Protein AF-A0A1H7Y938-F1 (afdb_monomer)

Sequence (127 aa):
MKVRFILSFLAALFIAGNMIAIESTDRVERKLPIVLRGEVPTTTSRSVPVIPIDASISTENNTVDIIFSTVLGEVKILVDGQVQEVCQVTASGQTTSFSIEGWAPGVYKLEFKVAGGGYVYGELVIE

Solvent-accessible surface area (backbone atoms only — not comparable to full-atom values): 7960 Å² total; per-residue (Å²): 141,85,86,85,84,88,80,88,79,91,76,93,77,88,77,96,66,93,73,81,74,83,71,78,70,84,66,78,75,58,61,48,74,43,66,70,48,69,48,55,82,64,97,64,98,57,99,63,92,67,69,54,62,49,42,26,37,32,73,87,75,37,26,43,41,34,37,25,67,42,64,52,42,45,35,39,34,24,47,73,85,41,79,76,46,77,48,74,34,82,41,59,68,42,69,53,69,50,78,55,71,91,59,73,66,45,80,41,46,36,36,38,43,31,73,81,48,38,45,36,36,33,60,46,74,43,124

pLDDT: mean 81.7, std 20.03, range [39.38, 98.62]

Secondary structure (DSSP, 8-state):
------------------------------EEEE-EEEE---SS--SS----EEEEEETTTTEEEEEESS--EEEEEEETTEEEEEEEE-STTEEEEEE-TTPPSEEEEEEEEETTS-EEEEEEEE-

Structure (mmCIF, N/CA/C/O backbone):
data_AF-A0A1H7Y938-F1
#
_entry.id   AF-A0A1H7Y938-F1
#
loop_
_atom_site.group_PDB
_atom_site.id
_atom_site.type_symbol
_atom_site.label_atom_id
_atom_site.label_alt_id
_atom_site.label_comp_id
_atom_site.label_asym_id
_atom_site.label_entity_id
_atom_site.label_seq_id
_atom_site.pdbx_PDB_ins_code
_atom_site.Cartn_x
_atom_site.Cartn_y
_atom_site.Cartn_z
_atom_site.occupancy
_atom_site.B_iso_or_equiv
_atom_site.auth_seq_id
_atom_site.auth_comp_id
_atom_site.auth_asym_id
_atom_site.auth_atom_id
_atom_site.pdbx_PDB_model_num
ATOM 1 N N . MET A 1 1 ? 46.073 1.063 30.982 1.00 41.31 1 MET A N 1
ATOM 2 C CA . MET A 1 1 ? 45.574 2.451 30.864 1.00 41.31 1 MET A CA 1
ATOM 3 C C . MET A 1 1 ? 44.839 2.582 29.533 1.00 41.31 1 MET A C 1
ATOM 5 O O . MET A 1 1 ? 45.489 2.488 28.502 1.00 41.31 1 MET A O 1
ATOM 9 N N . LYS A 1 2 ? 43.509 2.721 29.525 1.00 45.91 2 LYS A N 1
ATOM 10 C CA . LYS A 1 2 ? 42.773 3.300 28.388 1.00 45.91 2 LYS A CA 1
ATOM 11 C C . LYS A 1 2 ? 41.436 3.826 28.909 1.00 45.91 2 LYS A C 1
ATOM 13 O O . LYS A 1 2 ? 40.573 3.061 29.329 1.00 45.91 2 LYS A O 1
ATOM 18 N N . VAL A 1 3 ? 41.380 5.147 29.030 1.00 49.16 3 VAL A N 1
ATOM 19 C CA . VAL A 1 3 ? 40.258 5.928 29.555 1.00 49.16 3 VAL A CA 1
ATOM 20 C C . VAL A 1 3 ? 39.152 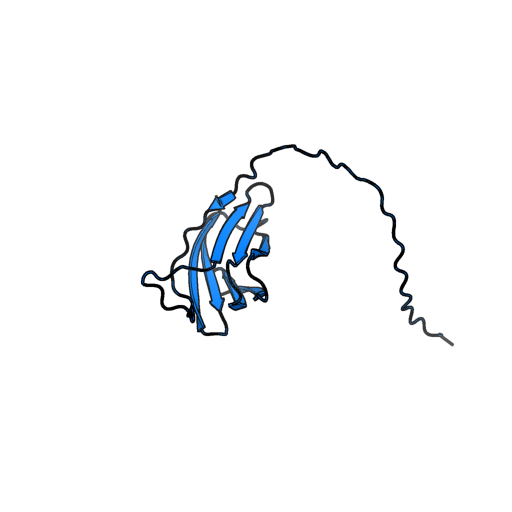6.015 28.497 1.00 49.16 3 VAL A C 1
ATOM 22 O O . VAL A 1 3 ? 39.410 5.953 27.298 1.00 49.16 3 VAL A O 1
ATOM 25 N N . ARG A 1 4 ? 37.919 6.093 28.994 1.00 50.97 4 ARG A N 1
ATOM 26 C CA . ARG A 1 4 ? 36.621 6.057 28.311 1.00 50.97 4 ARG A CA 1
ATOM 27 C C . ARG A 1 4 ? 36.313 7.437 27.713 1.00 50.97 4 ARG A C 1
ATOM 29 O O . ARG A 1 4 ? 36.597 8.428 28.373 1.00 50.97 4 ARG A O 1
ATOM 36 N N . PHE A 1 5 ? 35.641 7.504 26.565 1.00 43.72 5 PHE A N 1
ATOM 37 C CA . PHE A 1 5 ? 34.945 8.720 26.126 1.00 43.72 5 PHE A CA 1
ATOM 38 C C . PHE A 1 5 ? 33.488 8.377 25.812 1.00 43.72 5 PHE A C 1
ATOM 40 O O . PHE A 1 5 ? 33.165 7.859 24.749 1.00 43.72 5 PHE A O 1
ATOM 47 N N . ILE A 1 6 ? 32.620 8.627 26.791 1.00 58.16 6 ILE 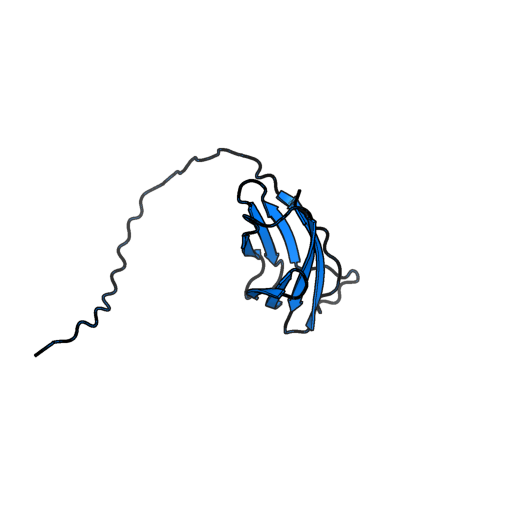A N 1
ATOM 48 C CA . ILE A 1 6 ? 31.199 8.891 26.562 1.00 58.16 6 ILE A CA 1
ATOM 49 C C . ILE A 1 6 ? 31.138 10.383 26.253 1.00 58.16 6 ILE A C 1
ATOM 51 O O . ILE A 1 6 ? 31.605 11.180 27.064 1.00 58.16 6 ILE A O 1
ATOM 55 N N . LEU A 1 7 ? 30.599 10.759 25.097 1.00 42.81 7 LEU A N 1
ATOM 56 C CA . LEU A 1 7 ? 30.341 12.158 24.782 1.00 42.81 7 LEU A CA 1
ATOM 57 C C . LEU A 1 7 ? 28.912 12.307 24.269 1.00 42.81 7 LEU A C 1
ATOM 59 O O . LEU A 1 7 ? 28.639 12.308 23.076 1.00 42.81 7 LEU A O 1
ATOM 63 N N . SER A 1 8 ? 27.995 12.418 25.219 1.00 48.66 8 SER A N 1
ATOM 64 C CA . SER A 1 8 ? 26.747 13.145 25.045 1.00 48.66 8 SER A CA 1
ATOM 65 C C . SER A 1 8 ? 27.027 14.617 25.349 1.00 48.66 8 SER A C 1
ATOM 67 O O . SER A 1 8 ? 27.380 14.933 26.486 1.00 48.66 8 SER A O 1
ATOM 69 N N . PHE A 1 9 ? 26.864 15.515 24.377 1.00 45.50 9 PHE A N 1
ATOM 70 C CA . PHE A 1 9 ? 26.662 16.935 24.668 1.00 45.50 9 PHE A CA 1
ATOM 71 C C . PHE A 1 9 ? 25.630 17.528 23.707 1.00 45.50 9 PHE A C 1
ATOM 73 O O . PHE A 1 9 ? 25.839 17.643 22.504 1.00 45.50 9 PHE A O 1
ATOM 80 N N . LEU A 1 10 ? 24.484 17.836 24.299 1.00 52.03 10 LEU A N 1
ATOM 81 C CA . LEU A 1 10 ? 23.352 18.568 23.762 1.00 52.03 10 LEU A CA 1
ATOM 82 C C . LEU A 1 10 ? 23.762 20.031 23.529 1.00 52.03 10 LEU A C 1
ATOM 84 O O . LEU A 1 10 ? 24.276 20.663 24.449 1.00 52.03 10 LEU A O 1
ATOM 88 N N . ALA A 1 11 ? 23.496 20.588 22.348 1.00 50.75 11 ALA A N 1
ATOM 89 C CA . ALA A 1 11 ? 23.458 22.037 22.151 1.00 50.75 11 ALA A CA 1
ATOM 90 C C . ALA A 1 11 ? 22.520 22.380 20.989 1.00 50.75 11 ALA A C 1
ATOM 92 O O . ALA A 1 11 ? 22.889 22.325 19.819 1.00 50.75 11 ALA A O 1
ATOM 93 N N . ALA A 1 12 ? 21.282 22.726 21.336 1.00 54.06 12 ALA A N 1
ATOM 94 C CA . ALA A 1 12 ? 20.422 23.508 20.469 1.00 54.06 12 ALA A CA 1
ATOM 95 C C . ALA A 1 12 ? 21.027 24.913 20.325 1.00 54.06 12 ALA A C 1
ATOM 97 O O . ALA A 1 12 ? 21.291 25.569 21.333 1.00 54.06 12 ALA A O 1
ATOM 98 N N . LEU A 1 13 ? 21.204 25.387 19.091 1.00 50.97 13 LEU A N 1
ATOM 99 C CA . LEU A 1 13 ? 21.362 26.812 18.821 1.00 50.97 13 LEU A CA 1
ATOM 100 C C . LEU A 1 13 ? 20.555 27.203 17.581 1.00 50.97 13 LEU A C 1
ATOM 102 O O . LEU A 1 13 ? 20.832 26.784 16.461 1.00 50.97 13 LEU A O 1
ATOM 106 N N . PHE A 1 14 ? 19.526 28.002 17.854 1.00 45.56 14 PHE A N 1
ATOM 107 C CA . PHE A 1 14 ? 18.715 28.777 16.925 1.00 45.56 14 PHE A CA 1
ATOM 108 C C . PHE A 1 14 ? 19.574 29.587 15.949 1.00 45.56 14 PHE A C 1
ATOM 110 O O . PHE A 1 14 ? 20.449 30.316 16.407 1.00 45.56 14 PHE A O 1
ATOM 117 N N . ILE A 1 15 ? 19.195 29.615 14.667 1.00 48.09 15 ILE A N 1
ATOM 118 C CA . ILE A 1 15 ? 19.204 30.855 13.878 1.00 48.09 15 ILE A CA 1
ATOM 119 C C . ILE A 1 15 ? 17.895 30.931 13.091 1.00 48.09 15 ILE A C 1
ATOM 121 O O . ILE A 1 15 ? 17.671 30.199 12.130 1.00 48.09 15 ILE A O 1
ATOM 125 N N . ALA A 1 16 ? 17.033 31.852 13.524 1.00 45.84 16 ALA A N 1
ATOM 126 C CA . ALA A 1 16 ? 16.013 32.450 12.683 1.00 45.84 16 ALA A CA 1
ATOM 127 C C . ALA A 1 16 ? 16.728 33.227 11.569 1.00 45.84 16 ALA A C 1
AT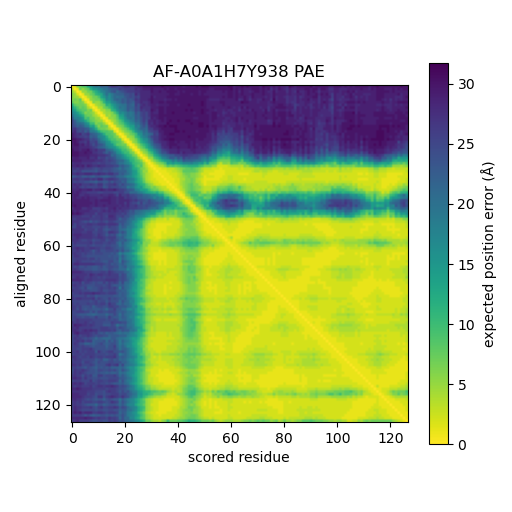OM 129 O O . ALA A 1 16 ? 17.173 34.356 11.760 1.00 45.84 16 ALA A O 1
ATOM 130 N N . GLY A 1 17 ? 16.901 32.576 10.425 1.00 39.38 17 GLY A N 1
ATOM 131 C CA . GLY A 1 17 ? 17.282 33.204 9.173 1.00 39.38 17 GLY A CA 1
ATOM 132 C C . GLY A 1 17 ? 16.076 33.135 8.257 1.00 39.38 17 GLY A C 1
ATOM 133 O O . GLY A 1 17 ? 15.599 32.046 7.955 1.00 39.38 17 GLY A O 1
ATOM 134 N N . ASN A 1 18 ? 15.563 34.294 7.856 1.00 52.41 18 ASN A N 1
ATOM 135 C CA . ASN A 1 18 ? 14.535 34.429 6.835 1.00 52.41 18 ASN A CA 1
ATOM 136 C C . ASN A 1 18 ? 15.031 33.794 5.531 1.00 52.41 18 ASN A C 1
ATOM 138 O O . ASN A 1 18 ? 15.646 34.461 4.704 1.00 52.41 18 ASN A O 1
ATOM 142 N N . MET A 1 19 ? 14.780 32.503 5.350 1.00 42.62 19 MET A N 1
ATOM 143 C CA . MET A 1 19 ? 14.907 31.852 4.060 1.00 42.62 19 MET A CA 1
ATOM 144 C C . MET A 1 19 ? 13.542 31.964 3.392 1.00 42.62 19 MET A C 1
ATOM 146 O O . MET A 1 19 ? 12.685 31.094 3.516 1.00 42.62 19 MET A O 1
ATOM 150 N N . ILE A 1 20 ? 13.326 33.074 2.684 1.00 49.44 20 ILE A N 1
ATOM 151 C CA . ILE A 1 20 ? 12.415 33.053 1.542 1.00 49.44 20 ILE A CA 1
ATOM 152 C C . ILE A 1 20 ? 13.140 32.216 0.486 1.00 49.44 20 ILE A C 1
ATOM 154 O O . ILE A 1 20 ? 13.856 32.731 -0.369 1.00 49.44 20 ILE A O 1
ATOM 158 N N . ALA A 1 21 ? 13.025 30.897 0.613 1.00 43.97 21 ALA A N 1
ATOM 159 C CA . ALA A 1 21 ? 13.314 29.982 -0.470 1.00 43.97 21 ALA A CA 1
ATOM 160 C C . ALA A 1 21 ? 12.136 30.089 -1.442 1.00 43.97 21 ALA A C 1
ATOM 162 O O . ALA A 1 21 ? 11.158 29.354 -1.343 1.00 43.97 21 ALA A O 1
ATOM 163 N N . ILE A 1 22 ? 12.196 31.053 -2.364 1.00 53.19 22 ILE A N 1
ATOM 164 C CA . ILE A 1 22 ? 11.474 30.900 -3.627 1.00 53.19 22 ILE A CA 1
ATOM 165 C C . ILE A 1 22 ? 12.323 29.935 -4.446 1.00 53.19 22 ILE A C 1
ATOM 167 O O . ILE A 1 22 ? 13.108 30.330 -5.299 1.00 53.19 22 ILE A O 1
ATOM 171 N N . GLU A 1 23 ? 12.179 28.655 -4.138 1.00 51.28 23 GLU A N 1
ATOM 172 C CA . GLU A 1 23 ? 12.458 27.588 -5.085 1.00 51.28 23 GLU A CA 1
ATOM 173 C C . GLU A 1 23 ? 11.103 27.088 -5.588 1.00 51.28 23 GLU A C 1
ATOM 175 O O . GLU A 1 23 ? 10.722 25.938 -5.427 1.00 51.28 23 GLU A O 1
ATOM 180 N N . SER A 1 24 ? 10.320 28.005 -6.167 1.00 48.16 24 SER A N 1
ATOM 181 C CA . SER A 1 24 ? 9.169 27.624 -6.984 1.00 48.16 24 SER A CA 1
ATOM 182 C C . SER A 1 24 ? 9.682 27.298 -8.380 1.00 48.16 24 SER A C 1
ATOM 184 O O . SER A 1 24 ? 9.452 28.016 -9.352 1.00 48.16 24 SER A O 1
ATOM 186 N N . THR A 1 25 ? 10.436 26.205 -8.464 1.00 45.81 25 THR A N 1
ATOM 1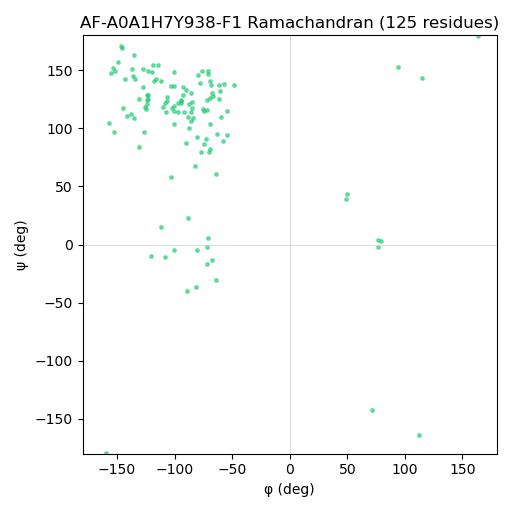87 C CA . THR A 1 25 ? 10.290 25.356 -9.635 1.00 45.81 25 THR A CA 1
ATOM 188 C C . THR A 1 25 ? 9.061 24.531 -9.314 1.00 45.81 25 THR A C 1
ATOM 190 O O . THR A 1 25 ? 9.150 23.511 -8.641 1.00 45.81 25 THR A O 1
ATOM 193 N N . ASP A 1 26 ? 7.902 25.018 -9.747 1.00 47.66 26 ASP A N 1
ATOM 194 C CA . ASP A 1 26 ? 6.668 24.244 -9.868 1.00 47.66 26 ASP A CA 1
ATOM 195 C C . ASP A 1 26 ? 6.900 23.152 -10.932 1.00 47.66 26 ASP A C 1
ATOM 197 O O . ASP A 1 26 ? 6.335 23.142 -12.026 1.00 47.66 26 ASP A O 1
ATOM 201 N N . ARG A 1 27 ? 7.871 22.267 -10.674 1.00 53.78 27 ARG A N 1
ATOM 202 C CA . ARG A 1 27 ? 7.927 20.969 -11.313 1.00 53.78 27 ARG A CA 1
ATOM 203 C C . ARG A 1 27 ? 6.752 20.247 -10.702 1.00 53.78 27 ARG A C 1
ATOM 205 O O . ARG A 1 27 ? 6.799 19.854 -9.543 1.00 53.78 27 ARG A O 1
ATOM 212 N N . VAL A 1 28 ? 5.685 20.143 -11.482 1.00 55.72 28 VAL A N 1
ATOM 213 C CA . VAL A 1 28 ? 4.588 19.227 -11.205 1.00 55.72 28 VAL A CA 1
ATOM 214 C C . VAL A 1 28 ? 5.218 17.844 -11.070 1.00 55.72 28 VAL A C 1
ATOM 216 O O . VAL A 1 28 ? 5.488 17.190 -12.078 1.00 55.72 28 VAL A O 1
ATOM 219 N N . GLU A 1 29 ? 5.533 17.460 -9.832 1.00 61.03 29 GLU A N 1
ATOM 220 C CA . GLU A 1 29 ? 6.125 16.173 -9.503 1.00 61.03 29 GLU A CA 1
ATOM 221 C C . GLU A 1 29 ? 5.192 15.118 -10.090 1.00 61.03 29 GLU A C 1
ATOM 223 O O . GLU A 1 29 ? 4.007 15.044 -9.741 1.00 61.03 29 GLU A O 1
ATOM 228 N N . ARG A 1 30 ? 5.682 14.367 -11.079 1.00 73.25 30 ARG A N 1
ATOM 229 C CA . ARG A 1 30 ? 4.859 13.370 -11.764 1.00 73.25 30 ARG A CA 1
ATOM 230 C C . ARG A 1 30 ? 4.642 12.195 -10.822 1.00 73.25 30 ARG A C 1
ATOM 232 O O . ARG A 1 30 ? 5.433 11.258 -10.785 1.00 73.25 30 ARG A O 1
ATOM 239 N N . LYS A 1 31 ? 3.555 12.275 -10.056 1.00 85.75 31 LYS A N 1
ATOM 240 C CA . LYS A 1 31 ? 3.072 11.195 -9.202 1.00 85.75 31 LYS A CA 1
ATOM 241 C C . LYS A 1 31 ? 2.063 10.350 -9.965 1.00 85.75 31 LYS A C 1
ATOM 243 O O . LYS A 1 31 ? 0.988 10.830 -10.322 1.00 85.75 31 LYS A O 1
ATOM 248 N N . LEU A 1 32 ? 2.414 9.095 -10.225 1.00 90.94 32 LEU A N 1
ATOM 249 C CA . LEU A 1 32 ? 1.514 8.121 -10.841 1.00 90.94 32 LEU A CA 1
ATOM 250 C C . LEU A 1 32 ? 0.670 7.470 -9.737 1.00 90.94 32 LEU A C 1
ATOM 252 O O . LEU A 1 32 ? 1.241 6.796 -8.879 1.00 90.94 32 LEU A O 1
ATOM 256 N N . PRO A 1 33 ? -0.659 7.673 -9.699 1.00 94.31 33 PRO A N 1
ATOM 257 C CA . PRO A 1 33 ? -1.489 7.122 -8.636 1.00 94.31 33 PRO A CA 1
ATOM 258 C C . PRO A 1 33 ? -1.559 5.595 -8.726 1.00 94.31 33 PRO A C 1
ATOM 260 O O . PRO A 1 33 ? -1.765 5.035 -9.803 1.00 94.31 33 PRO A O 1
ATOM 263 N N . ILE A 1 34 ? -1.448 4.926 -7.580 1.00 96.31 34 ILE A N 1
ATOM 264 C CA . ILE A 1 34 ? -1.650 3.483 -7.452 1.00 96.31 34 ILE A CA 1
ATOM 265 C C . ILE A 1 34 ? -3.101 3.253 -7.038 1.00 96.31 34 ILE A C 1
ATOM 267 O O . ILE A 1 34 ? -3.564 3.763 -6.018 1.00 96.31 34 ILE A O 1
ATOM 271 N N . VAL A 1 35 ? -3.836 2.472 -7.827 1.00 96.19 35 VAL A N 1
ATOM 272 C CA . VAL A 1 35 ? -5.227 2.138 -7.505 1.00 96.19 35 VAL A CA 1
ATOM 273 C C . VAL A 1 35 ? -5.250 1.124 -6.366 1.00 96.19 35 VAL A C 1
ATOM 275 O O . VAL A 1 35 ? -4.824 -0.020 -6.529 1.00 96.19 35 VAL A O 1
ATOM 278 N N . LEU A 1 36 ? -5.790 1.540 -5.222 1.00 96.19 36 LEU A N 1
ATOM 279 C CA . LEU A 1 36 ? -5.914 0.709 -4.030 1.00 96.19 36 LEU A CA 1
ATOM 280 C C . LEU A 1 36 ? -7.333 0.153 -3.866 1.00 96.19 36 LEU A C 1
ATOM 282 O O . LEU A 1 36 ? -8.333 0.765 -4.244 1.00 96.19 36 LEU A O 1
ATOM 286 N N . ARG A 1 37 ? -7.411 -1.045 -3.290 1.00 94.56 37 ARG A N 1
ATOM 287 C CA . ARG A 1 37 ? -8.628 -1.798 -2.974 1.00 94.56 37 ARG A CA 1
ATOM 288 C C . ARG A 1 37 ? -8.523 -2.366 -1.568 1.00 94.56 37 ARG A C 1
ATOM 290 O O . ARG A 1 37 ? -7.432 -2.490 -1.026 1.00 94.56 37 ARG A O 1
ATOM 297 N N . GLY A 1 38 ? -9.652 -2.776 -1.005 1.00 92.88 38 GLY A N 1
ATOM 298 C CA . GLY A 1 38 ? -9.712 -3.392 0.316 1.00 92.88 38 GLY A CA 1
ATOM 299 C C . GLY A 1 38 ? -10.430 -2.510 1.322 1.00 92.88 38 GLY A C 1
ATOM 300 O O . GLY A 1 38 ? -11.174 -1.604 0.949 1.00 92.88 38 GLY A O 1
ATOM 301 N N . GLU A 1 39 ? -10.242 -2.819 2.598 1.00 89.88 39 GLU A N 1
ATOM 302 C CA . GLU A 1 39 ? -11.044 -2.250 3.674 1.00 89.88 39 GLU A CA 1
ATOM 303 C C . GLU A 1 39 ? -10.187 -1.993 4.905 1.00 89.88 39 GLU A C 1
ATOM 305 O O . GLU A 1 39 ? -9.320 -2.791 5.268 1.00 89.88 39 GLU A O 1
ATOM 310 N N . VAL A 1 40 ? -10.473 -0.884 5.577 1.00 87.31 40 VAL A N 1
ATOM 311 C CA . VAL A 1 40 ? -9.962 -0.586 6.909 1.00 87.31 40 VAL A CA 1
ATOM 312 C C . VAL A 1 40 ? -11.174 -0.357 7.811 1.00 87.31 40 VAL A C 1
ATOM 314 O O . VAL A 1 40 ? -12.046 0.430 7.436 1.00 87.31 40 VAL A O 1
ATOM 317 N N . PRO A 1 41 ? -11.273 -1.019 8.978 1.00 76.44 41 PRO A N 1
ATOM 318 C CA . PRO A 1 41 ? -12.342 -0.782 9.931 1.00 76.44 41 PRO A CA 1
ATOM 319 C C . PRO A 1 41 ? -12.311 0.679 10.374 1.00 76.44 41 PRO A C 1
ATOM 321 O O . PRO A 1 41 ? -11.413 1.116 11.092 1.00 76.44 41 PRO A O 1
ATOM 324 N N . THR A 1 42 ? -13.302 1.453 9.947 1.00 67.44 42 THR A N 1
ATOM 325 C CA . THR A 1 42 ? -13.508 2.810 10.446 1.00 67.44 42 THR A CA 1
ATOM 326 C C . THR A 1 42 ? -14.619 2.793 11.481 1.00 67.44 42 THR A C 1
ATOM 328 O O . THR A 1 42 ? -15.676 2.212 11.253 1.00 67.44 42 THR A O 1
ATOM 331 N N . THR A 1 43 ? -14.437 3.497 12.596 1.00 61.69 43 THR A N 1
ATOM 332 C CA . THR A 1 43 ? -15.474 3.668 13.632 1.00 61.69 43 THR A CA 1
ATOM 333 C C . THR A 1 43 ? -16.622 4.585 13.197 1.00 61.69 43 THR A C 1
ATOM 335 O O . THR A 1 43 ? -17.567 4.809 13.950 1.00 61.69 43 THR A O 1
ATOM 338 N N . THR A 1 44 ? -16.551 5.149 11.989 1.00 57.03 44 THR A N 1
ATOM 339 C CA . THR A 1 44 ? -17.549 6.087 11.478 1.00 57.03 44 THR A CA 1
ATOM 340 C C . THR A 1 44 ? -18.583 5.339 10.643 1.00 57.03 44 THR A C 1
ATOM 342 O O . THR A 1 44 ? -18.234 4.685 9.665 1.00 57.03 44 THR A O 1
ATOM 345 N N . SER A 1 45 ? -19.862 5.472 11.002 1.00 55.00 45 SER A N 1
ATOM 346 C CA . SER A 1 45 ? -20.995 4.995 10.200 1.00 55.00 45 SER A CA 1
ATOM 347 C C . SER A 1 45 ? -21.128 5.855 8.938 1.00 55.00 45 SER A C 1
ATOM 349 O O . SER A 1 45 ? -21.891 6.820 8.894 1.00 55.00 45 SER A O 1
ATOM 351 N N . ARG A 1 46 ? -20.298 5.585 7.928 1.00 61.22 46 ARG A N 1
ATOM 352 C CA . ARG A 1 46 ? -20.444 6.151 6.584 1.00 61.22 46 ARG A CA 1
ATOM 353 C C . ARG A 1 46 ? -21.037 5.088 5.672 1.00 61.22 46 ARG A C 1
ATOM 355 O O . ARG A 1 46 ? -20.604 3.944 5.687 1.00 61.22 46 ARG A O 1
ATOM 362 N N . SER A 1 47 ? -21.999 5.490 4.847 1.00 60.28 47 SER A N 1
ATOM 363 C CA . SER A 1 47 ? -22.671 4.604 3.887 1.00 60.28 47 SER A CA 1
ATOM 364 C C . SER A 1 47 ? -21.756 4.119 2.755 1.00 60.28 47 SER A C 1
ATOM 366 O O . SER A 1 47 ? -22.130 3.207 2.027 1.00 60.28 47 SER A O 1
ATOM 368 N N . VAL A 1 48 ? -20.578 4.734 2.591 1.00 63.50 48 VAL A N 1
ATOM 369 C CA . VAL A 1 48 ? -19.561 4.354 1.605 1.00 63.50 48 VAL A CA 1
ATOM 370 C C . VAL A 1 48 ? -18.246 4.089 2.344 1.00 63.50 48 VAL A C 1
ATOM 372 O O . VAL A 1 48 ? -17.751 5.004 3.013 1.00 63.50 48 VAL A O 1
ATOM 375 N N . PRO A 1 49 ? -17.673 2.877 2.239 1.00 64.38 49 PRO A N 1
ATOM 376 C CA . PRO A 1 49 ? -16.333 2.592 2.737 1.00 64.38 49 PRO A CA 1
ATOM 377 C C . PRO A 1 49 ? -15.315 3.478 2.012 1.00 64.38 49 PRO A C 1
ATOM 379 O O . PRO A 1 49 ? -15.268 3.496 0.783 1.00 64.38 49 PRO A O 1
ATOM 382 N N . VAL A 1 50 ? -14.511 4.228 2.765 1.00 81.06 50 VAL A N 1
ATOM 383 C CA . VAL A 1 50 ? -13.415 5.043 2.220 1.00 81.06 50 VAL A CA 1
ATOM 384 C C . VAL A 1 50 ? -12.105 4.359 2.581 1.00 81.06 50 VAL A C 1
ATOM 386 O O . VAL A 1 50 ? -11.876 4.074 3.755 1.00 81.06 50 VAL A O 1
ATOM 389 N N . ILE A 1 51 ? -11.253 4.106 1.587 1.00 90.50 51 ILE A N 1
ATOM 390 C CA . ILE A 1 51 ? -9.893 3.605 1.807 1.00 90.50 51 ILE A CA 1
ATOM 391 C C . ILE A 1 51 ? -9.055 4.784 2.321 1.00 90.50 51 ILE A C 1
ATOM 393 O O . ILE A 1 51 ? -8.912 5.769 1.603 1.00 90.50 51 ILE A O 1
ATOM 397 N N . PRO A 1 52 ? -8.526 4.738 3.557 1.00 92.50 52 PRO A N 1
ATOM 398 C CA . PRO A 1 52 ? -7.858 5.886 4.165 1.00 92.50 52 PRO A CA 1
ATOM 399 C C . PRO A 1 52 ? -6.356 5.959 3.836 1.00 92.50 52 PRO A C 1
ATOM 401 O O . PRO A 1 52 ? -5.576 6.526 4.602 1.00 92.50 52 PRO A O 1
ATOM 404 N N . ILE A 1 53 ? -5.946 5.329 2.739 1.00 95.25 53 ILE A N 1
ATOM 405 C CA . ILE A 1 53 ? -4.559 5.211 2.297 1.00 95.25 53 ILE A CA 1
ATOM 406 C C . ILE A 1 53 ? -4.546 5.602 0.827 1.00 95.25 53 ILE A C 1
ATOM 408 O O . ILE A 1 53 ? -5.275 5.000 0.043 1.00 95.25 53 ILE A O 1
ATOM 412 N N . ASP A 1 54 ? -3.711 6.571 0.481 1.00 96.25 54 ASP A N 1
ATOM 413 C CA . ASP A 1 54 ? -3.378 6.917 -0.895 1.00 96.25 54 ASP A CA 1
ATOM 414 C C . ASP A 1 54 ? -1.917 6.543 -1.147 1.00 96.25 54 ASP A C 1
ATOM 416 O O . ASP A 1 54 ? -1.069 6.717 -0.269 1.00 96.25 54 ASP A O 1
ATOM 420 N N . ALA A 1 55 ? -1.618 6.020 -2.334 1.00 97.00 55 ALA A N 1
ATOM 421 C CA . ALA A 1 55 ? -0.259 5.682 -2.738 1.00 97.00 55 ALA A CA 1
ATOM 422 C C . ALA A 1 55 ? 0.009 6.137 -4.174 1.00 97.00 55 ALA A C 1
ATOM 424 O O . ALA A 1 55 ? -0.877 6.090 -5.032 1.00 97.00 55 ALA A O 1
ATOM 425 N N . SER A 1 56 ? 1.235 6.568 -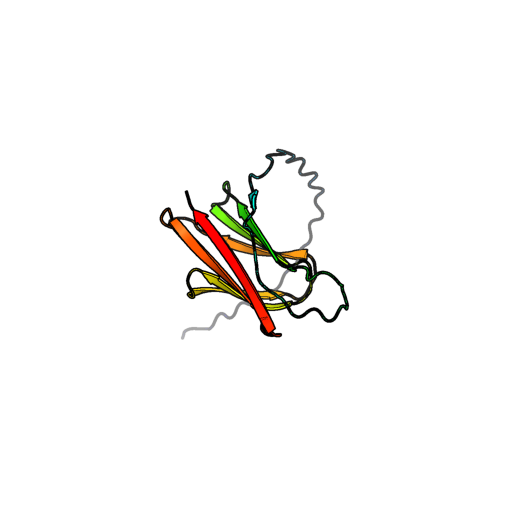4.448 1.00 96.88 56 SER A N 1
ATOM 426 C CA . SER A 1 56 ? 1.654 7.011 -5.776 1.00 96.88 56 SER A CA 1
ATOM 427 C C . SER A 1 56 ? 3.142 6.798 -6.004 1.00 96.88 56 SER A C 1
ATOM 429 O O . SER A 1 56 ? 3.924 6.913 -5.068 1.00 96.88 56 SER A O 1
ATOM 431 N N . ILE A 1 57 ? 3.544 6.552 -7.246 1.00 95.69 57 ILE A N 1
ATOM 432 C CA . ILE A 1 57 ? 4.954 6.461 -7.631 1.00 95.69 57 ILE A CA 1
ATOM 433 C C . ILE A 1 57 ? 5.456 7.862 -7.981 1.00 95.69 57 ILE A C 1
ATOM 435 O O . ILE A 1 57 ? 4.921 8.476 -8.904 1.00 95.69 57 ILE A O 1
ATOM 439 N N . SER A 1 58 ? 6.482 8.353 -7.287 1.00 93.06 58 SER A N 1
ATOM 440 C CA . SER A 1 58 ? 7.239 9.532 -7.713 1.00 93.06 58 SER A CA 1
ATOM 441 C C . SER A 1 58 ? 8.334 9.093 -8.683 1.00 93.06 58 SER A C 1
ATOM 443 O O . SER A 1 58 ? 9.335 8.494 -8.287 1.00 93.06 58 SER A O 1
ATOM 445 N N . THR A 1 59 ? 8.150 9.385 -9.975 1.00 86.00 59 THR A N 1
ATOM 446 C CA . THR A 1 59 ? 9.117 8.999 -11.020 1.00 86.00 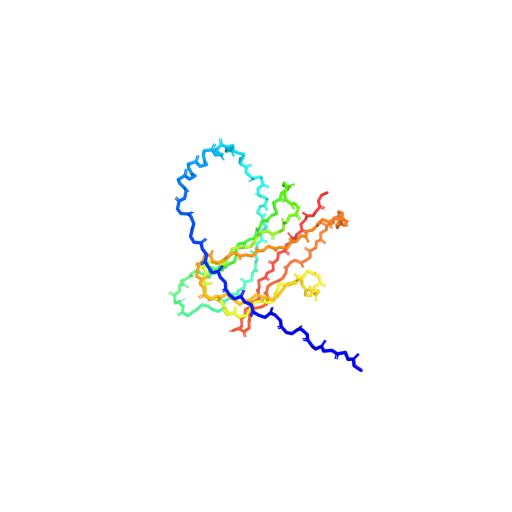59 THR A CA 1
ATOM 447 C C . THR A 1 59 ? 10.410 9.812 -10.973 1.00 86.00 59 THR A C 1
ATOM 449 O O . THR A 1 59 ? 11.386 9.442 -11.610 1.00 86.00 59 THR A O 1
ATOM 452 N N . GLU A 1 60 ? 10.415 10.956 -10.285 1.00 86.31 60 GLU A N 1
ATOM 453 C CA . GLU A 1 60 ? 11.624 11.776 -10.129 1.00 86.31 60 GLU A CA 1
ATOM 454 C C . GLU A 1 60 ? 12.519 11.245 -9.008 1.00 86.31 60 GLU A C 1
ATOM 456 O O . GLU A 1 60 ? 13.741 11.261 -9.136 1.00 86.31 60 GLU A O 1
ATOM 461 N N . ASN A 1 61 ? 11.902 10.744 -7.935 1.00 89.06 61 ASN A N 1
ATOM 462 C CA . ASN A 1 61 ? 12.602 10.291 -6.737 1.00 89.06 61 ASN A CA 1
ATOM 463 C C . ASN A 1 61 ? 12.773 8.765 -6.675 1.00 89.06 61 ASN A C 1
ATOM 465 O O . ASN A 1 61 ? 13.422 8.267 -5.759 1.00 89.06 61 ASN A O 1
ATOM 469 N N . ASN A 1 62 ? 12.202 8.018 -7.629 1.00 92.12 62 ASN A N 1
ATOM 470 C CA . ASN A 1 62 ? 12.120 6.555 -7.612 1.00 92.12 62 ASN A CA 1
ATOM 471 C C . ASN A 1 62 ? 11.573 6.027 -6.275 1.00 92.12 62 ASN A C 1
ATOM 473 O O . ASN A 1 62 ? 12.094 5.064 -5.706 1.00 92.12 62 ASN A O 1
ATOM 477 N N . THR A 1 63 ? 10.522 6.670 -5.764 1.00 95.44 63 THR A N 1
ATOM 478 C CA . THR A 1 63 ? 9.856 6.292 -4.514 1.00 95.44 63 THR A CA 1
ATOM 479 C C . THR A 1 63 ? 8.402 5.925 -4.742 1.00 95.44 63 THR A C 1
ATOM 481 O O . THR A 1 63 ? 7.748 6.389 -5.677 1.00 95.44 63 THR A O 1
ATOM 484 N N . VAL A 1 64 ? 7.877 5.103 -3.839 1.00 96.94 64 VAL A N 1
ATOM 485 C CA . VAL A 1 64 ? 6.439 4.988 -3.614 1.00 96.94 64 VAL A CA 1
ATOM 486 C C . VAL A 1 64 ? 6.102 5.865 -2.422 1.00 96.94 64 VAL A C 1
ATOM 488 O O . VAL A 1 64 ? 6.526 5.582 -1.303 1.00 96.94 64 VAL A O 1
ATOM 491 N N . ASP A 1 65 ? 5.339 6.919 -2.673 1.00 96.56 65 ASP A N 1
ATOM 492 C CA . ASP A 1 65 ? 4.855 7.848 -1.664 1.00 96.56 65 ASP A CA 1
ATOM 493 C C . ASP A 1 65 ? 3.482 7.406 -1.176 1.00 96.56 65 ASP A C 1
ATOM 495 O O . ASP A 1 65 ? 2.605 7.066 -1.973 1.00 96.56 65 ASP A O 1
ATOM 499 N N . ILE A 1 66 ? 3.288 7.434 0.137 1.00 97.44 66 ILE A N 1
ATOM 500 C CA . ILE A 1 66 ? 2.080 6.969 0.811 1.00 97.44 66 ILE A CA 1
ATOM 501 C C . ILE A 1 66 ? 1.572 8.073 1.732 1.00 97.44 66 ILE A C 1
ATOM 503 O O . ILE A 1 66 ? 2.340 8.674 2.486 1.00 97.44 66 ILE A O 1
ATOM 507 N N . ILE A 1 67 ? 0.264 8.314 1.700 1.00 96.31 67 ILE A N 1
ATOM 508 C CA . ILE A 1 67 ? -0.424 9.284 2.551 1.00 96.31 67 ILE A CA 1
ATOM 509 C C . ILE A 1 67 ? -1.540 8.563 3.303 1.00 96.31 67 ILE A C 1
ATOM 511 O O . ILE A 1 67 ? -2.384 7.896 2.707 1.00 96.31 67 ILE A O 1
ATOM 515 N N . PHE A 1 68 ? -1.568 8.725 4.623 1.00 95.50 68 PHE A N 1
ATOM 516 C CA . PHE A 1 68 ? -2.625 8.196 5.477 1.00 95.50 68 PHE A CA 1
ATOM 517 C C . PHE A 1 68 ? -3.604 9.312 5.836 1.00 95.50 68 PHE A C 1
ATOM 519 O O . PHE A 1 68 ? -3.257 10.252 6.549 1.00 95.50 68 PHE A O 1
ATOM 526 N N . SER A 1 69 ? -4.853 9.226 5.382 1.00 92.94 69 SER A N 1
ATOM 527 C CA . SER A 1 69 ? -5.856 10.276 5.621 1.00 92.94 69 SER A CA 1
ATOM 528 C C . SER A 1 69 ? -6.510 10.201 7.008 1.00 92.94 69 SER A C 1
ATOM 530 O O . SER A 1 69 ? -7.257 11.102 7.396 1.00 92.94 69 SER A O 1
ATOM 532 N N . THR A 1 70 ? -6.197 9.179 7.808 1.00 91.50 70 THR A N 1
ATOM 533 C CA . THR A 1 70 ? -6.648 9.033 9.200 1.00 91.50 70 THR A CA 1
ATOM 534 C C . THR A 1 70 ? -5.597 8.332 10.064 1.00 91.50 70 THR A C 1
ATOM 536 O O . THR A 1 70 ? -4.617 7.792 9.559 1.00 91.50 70 THR A O 1
ATOM 539 N N . VAL A 1 71 ? -5.821 8.316 11.377 1.00 92.19 71 VAL A N 1
ATOM 540 C CA . VAL A 1 71 ? -5.018 7.553 12.341 1.00 92.19 71 VAL A CA 1
ATOM 541 C C . VAL A 1 71 ? -5.316 6.061 12.187 1.00 92.19 71 VAL A C 1
ATOM 543 O O . VAL A 1 71 ? -6.473 5.657 12.294 1.00 92.19 71 VAL A O 1
ATOM 546 N N . LEU A 1 72 ? -4.278 5.248 11.963 1.00 92.56 72 LEU A N 1
ATOM 547 C CA . LEU A 1 72 ? -4.399 3.800 11.730 1.00 92.56 72 LEU A CA 1
ATOM 548 C C . LEU A 1 72 ? -3.637 2.939 12.750 1.00 92.56 72 LEU A C 1
ATOM 550 O O . LEU A 1 72 ? -3.835 1.726 12.792 1.00 92.56 72 LEU A O 1
ATOM 554 N N . GLY A 1 73 ? -2.796 3.545 13.594 1.00 94.12 73 GLY A N 1
ATOM 555 C CA . GLY A 1 73 ? -1.887 2.801 14.463 1.00 94.12 73 GLY A CA 1
ATOM 556 C C . GLY A 1 73 ? -0.762 2.151 13.658 1.00 94.12 73 GLY A C 1
ATOM 557 O O . GLY A 1 73 ? -0.260 2.744 12.705 1.00 94.12 73 GLY A O 1
ATOM 558 N N . GLU A 1 74 ? -0.351 0.941 14.035 1.00 96.50 74 GLU A N 1
ATOM 559 C CA . GLU A 1 74 ? 0.685 0.218 13.295 1.00 96.50 74 GLU A CA 1
ATOM 560 C C . GLU A 1 74 ? 0.172 -0.231 11.921 1.00 96.50 74 GLU A C 1
ATOM 562 O O . GLU A 1 74 ? -0.833 -0.943 11.822 1.00 96.50 74 GLU A O 1
ATOM 567 N N . VAL A 1 75 ? 0.906 0.126 10.870 1.00 97.44 75 VAL A N 1
ATOM 568 C CA . VAL A 1 75 ? 0.678 -0.346 9.505 1.00 97.44 75 VAL A CA 1
ATOM 569 C C . VAL A 1 75 ? 1.951 -1.007 8.993 1.00 97.44 75 VAL A C 1
ATOM 571 O O . VAL A 1 75 ? 3.029 -0.414 9.005 1.00 97.44 75 VAL A O 1
ATOM 574 N N . LYS A 1 76 ? 1.828 -2.254 8.534 1.00 98.06 76 LYS A N 1
ATOM 575 C CA . LYS A 1 76 ? 2.894 -2.964 7.818 1.00 98.06 76 LYS A CA 1
ATOM 576 C C . LYS A 1 76 ? 2.675 -2.786 6.328 1.00 98.06 76 LYS A C 1
ATOM 578 O O . LYS A 1 76 ? 1.622 -3.174 5.823 1.00 98.06 76 LYS A O 1
ATOM 583 N N . ILE A 1 77 ? 3.667 -2.227 5.656 1.00 98.12 77 ILE A N 1
ATOM 584 C CA . ILE A 1 77 ? 3.699 -2.048 4.210 1.00 98.12 77 ILE A CA 1
ATOM 585 C C . ILE A 1 77 ? 4.506 -3.209 3.644 1.00 98.12 77 ILE A C 1
ATOM 587 O O . ILE A 1 77 ? 5.649 -3.436 4.050 1.00 98.12 77 ILE A O 1
ATOM 591 N N . LEU A 1 78 ? 3.892 -3.979 2.753 1.00 98.25 78 LEU A N 1
ATOM 592 C CA . LEU A 1 78 ? 4.510 -5.137 2.130 1.00 98.25 78 LEU A CA 1
ATOM 593 C C . LEU A 1 78 ? 4.489 -5.010 0.616 1.00 98.25 78 LEU A C 1
ATOM 595 O O . LEU A 1 78 ? 3.546 -4.463 0.047 1.00 98.25 78 LEU A O 1
ATOM 599 N N . VAL A 1 79 ? 5.503 -5.585 -0.018 1.00 98.12 79 VAL A N 1
ATOM 600 C CA . VAL A 1 79 ? 5.515 -5.833 -1.453 1.00 98.12 79 VAL A CA 1
ATOM 601 C C . VAL A 1 79 ? 5.751 -7.317 -1.700 1.00 98.12 79 VAL A C 1
ATOM 603 O O . VAL A 1 79 ? 6.698 -7.889 -1.166 1.00 98.12 79 VAL A O 1
ATOM 606 N N . ASP A 1 80 ? 4.849 -7.958 -2.446 1.00 96.81 80 ASP A N 1
ATOM 607 C CA . ASP A 1 80 ? 4.842 -9.409 -2.690 1.00 96.81 80 ASP A CA 1
ATOM 608 C C . ASP A 1 80 ? 4.983 -10.236 -1.396 1.00 96.81 80 ASP A C 1
ATOM 610 O O . ASP A 1 80 ? 5.682 -11.249 -1.320 1.00 96.81 80 ASP A O 1
ATOM 614 N N . GLY A 1 81 ? 4.316 -9.780 -0.331 1.00 94.50 81 GLY A N 1
ATOM 615 C CA . GLY A 1 81 ? 4.353 -10.405 0.989 1.00 94.50 81 GLY A CA 1
ATOM 616 C C . GLY A 1 81 ? 5.623 -10.146 1.810 1.00 94.50 81 GLY A C 1
ATOM 617 O O . GLY A 1 81 ? 5.673 -10.580 2.963 1.00 94.50 81 GLY A O 1
ATOM 618 N N . GLN A 1 82 ? 6.619 -9.432 1.279 1.00 95.69 82 GLN A N 1
ATOM 619 C CA . GLN A 1 82 ? 7.821 -9.021 2.012 1.00 95.69 82 GLN A CA 1
ATOM 620 C C . GLN A 1 82 ? 7.610 -7.664 2.676 1.00 95.69 82 GLN A C 1
ATOM 622 O O . GLN A 1 82 ? 7.126 -6.734 2.042 1.00 95.69 82 GLN A O 1
ATOM 627 N N . VAL A 1 83 ? 7.969 -7.535 3.954 1.00 96.69 83 VAL A N 1
ATOM 628 C CA . VAL A 1 83 ? 7.825 -6.269 4.688 1.00 96.69 83 VAL A CA 1
ATOM 629 C C . VAL A 1 83 ? 8.858 -5.2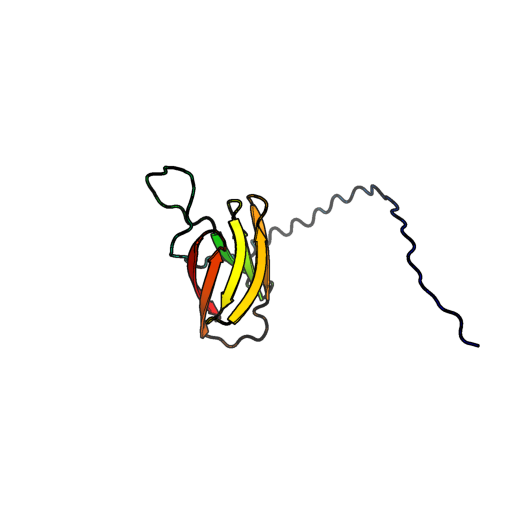70 4.181 1.00 96.69 83 VAL A C 1
ATOM 631 O O . VAL A 1 83 ? 10.054 -5.478 4.371 1.00 96.69 83 VAL A O 1
ATOM 634 N N . GLN A 1 84 ? 8.377 -4.181 3.589 1.00 96.25 84 GLN A N 1
ATOM 635 C CA . GLN A 1 84 ? 9.207 -3.066 3.151 1.00 96.25 84 GLN A CA 1
ATOM 636 C C . GLN A 1 84 ? 9.363 -2.031 4.265 1.00 96.25 84 GLN A C 1
ATOM 638 O O . GLN A 1 84 ? 10.452 -1.510 4.490 1.00 96.25 84 GLN A O 1
ATOM 643 N N . GLU A 1 85 ? 8.281 -1.761 4.997 1.00 94.25 85 GLU A N 1
ATOM 644 C CA . GLU A 1 85 ? 8.277 -0.774 6.071 1.00 94.25 85 GLU A CA 1
ATOM 645 C C . GLU A 1 85 ? 7.215 -1.104 7.128 1.00 94.25 85 GLU A C 1
ATOM 647 O O . GLU A 1 85 ? 6.184 -1.721 6.844 1.00 94.25 85 GLU A O 1
ATOM 652 N N . VAL A 1 86 ? 7.462 -0.684 8.369 1.00 96.25 86 VAL A N 1
ATOM 653 C CA . VAL A 1 86 ? 6.471 -0.691 9.448 1.00 96.25 86 VAL A CA 1
ATOM 654 C C . VAL A 1 86 ? 6.393 0.713 10.025 1.00 96.25 86 VAL A C 1
ATOM 656 O O . VAL A 1 86 ? 7.379 1.210 10.567 1.00 96.25 86 VAL A O 1
ATOM 659 N N . CYS A 1 87 ? 5.225 1.344 9.936 1.00 94.44 87 CYS A N 1
ATOM 660 C CA . CYS A 1 87 ? 5.016 2.710 10.402 1.00 94.44 87 CYS A CA 1
ATOM 661 C C . CYS A 1 87 ? 3.942 2.776 11.498 1.00 94.44 87 CYS A C 1
ATOM 663 O O . CYS A 1 87 ? 3.000 1.984 11.531 1.00 94.44 87 CYS A O 1
ATOM 665 N N . GLN A 1 88 ? 4.098 3.728 12.423 1.00 96.88 88 GLN A N 1
ATOM 666 C CA . GLN A 1 88 ? 3.083 4.070 13.422 1.00 96.88 88 GLN A CA 1
ATOM 667 C C . GLN A 1 88 ? 2.349 5.327 12.957 1.00 96.88 88 GLN A C 1
ATOM 669 O O . GLN A 1 88 ? 2.883 6.435 13.038 1.00 96.88 88 GLN A O 1
ATOM 674 N N . VAL A 1 89 ? 1.134 5.154 12.445 1.00 95.50 89 VAL A N 1
ATOM 675 C CA . VAL A 1 89 ? 0.292 6.232 11.921 1.00 95.50 89 VAL A CA 1
ATOM 676 C C . VAL A 1 89 ? -0.519 6.825 13.063 1.00 95.50 89 VAL A C 1
ATOM 678 O O . VAL A 1 89 ? -1.533 6.260 13.480 1.00 95.50 89 VAL A O 1
ATOM 681 N N . THR A 1 90 ? -0.058 7.963 13.579 1.00 95.25 90 THR A N 1
ATOM 682 C CA . THR A 1 90 ? -0.631 8.616 14.772 1.00 95.25 90 THR A CA 1
ATOM 683 C C . THR A 1 90 ? -1.394 9.902 14.456 1.00 95.25 90 THR A C 1
ATOM 685 O O . THR A 1 90 ? -2.120 10.401 15.314 1.00 95.25 90 THR A O 1
ATOM 688 N N . ALA A 1 91 ? -1.291 10.409 13.224 1.00 93.56 91 ALA A N 1
ATOM 689 C CA . ALA A 1 91 ? -1.983 11.609 12.767 1.00 93.56 91 ALA A CA 1
ATOM 690 C C . ALA A 1 91 ? -2.574 11.434 11.359 1.00 93.56 91 ALA A C 1
ATOM 692 O O . ALA A 1 91 ? -2.047 10.691 10.533 1.00 93.56 91 ALA A O 1
ATOM 693 N N . SER A 1 92 ? -3.665 12.153 11.086 1.00 92.69 92 SER A N 1
ATOM 694 C CA . SER A 1 92 ? -4.208 12.306 9.730 1.00 92.69 92 SER A CA 1
ATOM 695 C C . SER A 1 92 ? -3.266 13.162 8.878 1.00 92.69 92 SER A C 1
ATOM 697 O O . SER A 1 92 ? -2.697 14.137 9.369 1.00 92.69 92 SER A O 1
ATOM 699 N N . GLY A 1 93 ? -3.101 12.789 7.611 1.00 93.31 93 GLY A N 1
ATOM 700 C CA . GLY A 1 93 ? -2.179 13.421 6.670 1.00 93.31 93 GLY A CA 1
ATOM 701 C C . GLY A 1 93 ? -0.723 12.990 6.849 1.00 93.31 93 GLY A C 1
ATOM 702 O O . GLY A 1 93 ? 0.142 13.512 6.151 1.00 93.31 93 GLY A O 1
ATOM 703 N N . GLN A 1 94 ? -0.431 12.057 7.764 1.00 96.44 94 GLN A N 1
ATOM 704 C CA . GLN A 1 94 ? 0.913 11.511 7.923 1.00 96.44 94 GLN A CA 1
ATOM 705 C C . GLN A 1 94 ? 1.342 10.820 6.626 1.00 96.44 94 GLN A C 1
ATOM 707 O O . GLN A 1 94 ? 0.565 10.080 6.019 1.00 96.44 94 GLN A O 1
ATOM 712 N N . THR A 1 95 ? 2.586 11.050 6.222 1.00 95.75 95 THR A N 1
ATOM 713 C CA . THR A 1 95 ? 3.161 10.477 5.009 1.00 95.75 95 THR A CA 1
ATOM 714 C C . THR A 1 95 ? 4.296 9.519 5.341 1.00 95.75 95 THR A C 1
ATOM 716 O O . THR A 1 95 ? 4.930 9.620 6.393 1.00 95.75 95 THR A O 1
ATOM 719 N N . THR A 1 96 ? 4.539 8.570 4.445 1.00 96.19 96 THR A N 1
ATOM 720 C CA . THR A 1 96 ? 5.784 7.802 4.405 1.00 96.19 96 THR A CA 1
ATOM 721 C C . THR A 1 96 ? 6.141 7.466 2.962 1.00 96.19 96 THR A C 1
ATOM 723 O O . THR A 1 96 ? 5.334 7.676 2.056 1.00 96.19 96 THR A O 1
ATOM 726 N N . SER A 1 97 ? 7.349 6.970 2.737 1.00 95.88 97 SER A N 1
ATOM 727 C CA . SER A 1 97 ? 7.818 6.589 1.413 1.00 95.88 97 SER A CA 1
ATOM 728 C C . SER A 1 97 ? 8.923 5.549 1.501 1.00 95.88 97 SER A C 1
ATOM 730 O O . SER A 1 97 ? 9.779 5.635 2.382 1.00 95.88 97 SER A O 1
ATOM 732 N N . PHE A 1 98 ? 8.989 4.660 0.514 1.00 96.12 98 PHE A N 1
ATOM 733 C CA . PHE A 1 98 ? 10.122 3.756 0.335 1.00 96.12 98 PHE A CA 1
ATOM 734 C C . PHE A 1 98 ? 10.678 3.839 -1.089 1.00 96.12 98 PHE A C 1
ATOM 736 O O . PHE A 1 98 ? 9.951 4.134 -2.038 1.00 96.12 98 PHE A O 1
ATOM 743 N N . SER A 1 99 ? 11.978 3.578 -1.232 1.00 95.81 99 SER A N 1
ATOM 744 C CA . SER A 1 99 ? 12.654 3.564 -2.533 1.00 95.81 99 SER A CA 1
ATOM 745 C C . SER A 1 99 ? 12.363 2.274 -3.303 1.00 95.81 99 SER A C 1
ATOM 747 O O . SER A 1 99 ? 12.374 1.184 -2.727 1.00 95.81 99 SER A O 1
ATOM 749 N N . ILE A 1 100 ? 12.146 2.421 -4.609 1.00 95.06 100 ILE A N 1
ATOM 750 C CA . ILE A 1 100 ? 12.066 1.348 -5.612 1.00 95.06 100 ILE A CA 1
ATOM 751 C C . ILE A 1 100 ? 13.25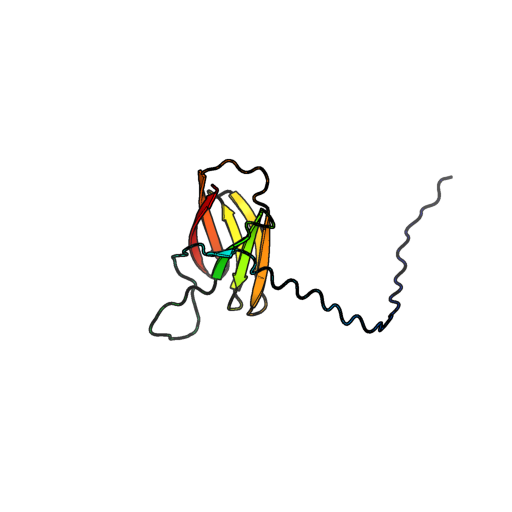5 1.401 -6.585 1.00 95.06 100 ILE A C 1
ATOM 753 O O . ILE A 1 100 ? 13.236 0.799 -7.657 1.00 95.06 100 ILE A O 1
ATOM 757 N N . GLU A 1 101 ? 14.307 2.142 -6.235 1.00 94.50 101 GLU A N 1
ATOM 758 C CA . GLU A 1 101 ? 15.510 2.235 -7.053 1.00 94.50 101 GLU A CA 1
ATOM 759 C C . GLU A 1 101 ? 16.161 0.855 -7.235 1.00 94.50 101 GLU A C 1
ATOM 761 O O . GLU A 1 101 ? 16.352 0.092 -6.286 1.00 94.50 101 GLU A O 1
ATOM 766 N N . GLY A 1 102 ? 16.502 0.527 -8.483 1.00 92.94 102 GLY A N 1
ATOM 767 C CA . GLY A 1 102 ? 17.139 -0.743 -8.838 1.00 92.94 102 GLY A CA 1
ATOM 768 C C . GLY A 1 102 ? 16.196 -1.947 -8.879 1.00 92.94 102 GLY A C 1
ATOM 769 O O . GLY A 1 102 ? 16.661 -3.065 -9.107 1.00 92.94 102 GLY A O 1
ATOM 770 N N . TRP A 1 103 ? 14.892 -1.750 -8.680 1.00 95.38 103 TRP A N 1
ATOM 771 C CA . TRP A 1 103 ? 13.909 -2.806 -8.887 1.00 95.38 103 TRP A CA 1
ATOM 772 C C . TRP A 1 103 ? 13.762 -3.100 -10.381 1.00 95.38 103 TRP A C 1
ATOM 774 O O . TRP A 1 103 ? 13.912 -2.217 -11.225 1.00 95.38 103 TRP A O 1
ATOM 784 N N . ALA A 1 104 ? 13.506 -4.364 -10.714 1.00 96.06 104 ALA A N 1
ATOM 785 C CA . ALA A 1 104 ? 13.267 -4.747 -12.097 1.00 96.06 104 ALA A CA 1
ATOM 786 C C . ALA A 1 104 ? 11.899 -4.215 -12.568 1.00 96.06 104 ALA A C 1
ATOM 788 O O . ALA A 1 104 ? 10.970 -4.135 -11.762 1.00 96.06 104 ALA A O 1
ATOM 789 N N . PRO A 1 105 ? 11.735 -3.904 -13.863 1.00 95.38 105 PRO A N 1
ATOM 790 C CA . PRO A 1 105 ? 10.415 -3.650 -14.421 1.00 95.38 105 PRO A CA 1
ATOM 791 C C . PRO A 1 105 ? 9.481 -4.844 -14.197 1.00 95.38 105 PRO A C 1
ATOM 793 O O . PRO A 1 105 ? 9.883 -6.002 -14.357 1.00 95.38 105 PRO A O 1
ATOM 796 N N . GLY A 1 106 ? 8.232 -4.573 -13.826 1.00 96.88 106 GLY A N 1
ATOM 797 C CA . GLY A 1 106 ? 7.275 -5.611 -13.465 1.00 96.88 106 GLY A CA 1
ATOM 798 C C . GLY A 1 106 ? 6.056 -5.103 -12.704 1.00 96.88 106 GLY A C 1
ATOM 799 O O . GLY A 1 106 ? 5.915 -3.915 -12.417 1.00 96.88 106 GLY A O 1
ATOM 800 N N . VAL A 1 107 ? 5.163 -6.039 -12.381 1.00 97.62 107 VAL A N 1
ATOM 801 C CA . VAL A 1 107 ? 3.978 -5.792 -11.553 1.00 97.62 107 VAL A CA 1
ATOM 802 C C . VAL A 1 107 ? 4.193 -6.451 -10.201 1.00 97.62 107 VAL A C 1
ATOM 804 O O . VAL A 1 107 ? 4.378 -7.664 -10.122 1.00 97.62 107 VAL A O 1
ATOM 807 N N . TYR A 1 108 ? 4.135 -5.639 -9.156 1.00 97.94 108 TYR A N 1
ATOM 808 C CA . TYR A 1 108 ? 4.342 -6.032 -7.773 1.00 97.94 108 TYR A CA 1
ATOM 809 C C . TYR A 1 108 ? 3.056 -5.827 -6.977 1.00 97.94 108 TYR A C 1
ATOM 811 O O . TYR A 1 108 ? 2.332 -4.845 -7.167 1.00 97.94 108 TYR A O 1
ATOM 819 N N . LYS A 1 109 ? 2.760 -6.727 -6.044 1.00 98.12 109 LYS A N 1
ATOM 820 C CA . LYS A 1 109 ? 1.603 -6.589 -5.164 1.00 98.12 109 LYS A CA 1
ATOM 821 C C . LYS A 1 109 ? 1.964 -5.705 -3.976 1.00 98.12 109 LYS A C 1
ATOM 823 O O . LYS A 1 109 ? 2.680 -6.147 -3.083 1.00 98.12 109 LYS A O 1
ATOM 828 N N . LEU A 1 110 ? 1.426 -4.490 -3.934 1.00 98.62 110 LEU A N 1
ATOM 829 C CA . LEU A 1 110 ? 1.551 -3.591 -2.788 1.00 98.62 110 LEU A CA 1
ATOM 830 C C . LEU A 1 110 ? 0.447 -3.896 -1.773 1.00 98.62 110 LEU A C 1
ATOM 832 O O . LEU A 1 110 ? -0.726 -3.973 -2.134 1.00 98.62 110 LEU A O 1
ATOM 836 N N . GLU A 1 111 ? 0.807 -4.066 -0.506 1.00 98.44 111 GLU A N 1
ATOM 837 C CA . GLU A 1 111 ? -0.110 -4.447 0.566 1.00 98.44 111 GLU A CA 1
ATOM 838 C C . GLU A 1 111 ? 0.100 -3.586 1.815 1.00 98.44 111 GLU A C 1
ATOM 840 O O . GLU A 1 111 ? 1.223 -3.309 2.224 1.00 98.44 111 GLU A O 1
ATOM 845 N N . PHE A 1 112 ? -0.994 -3.247 2.489 1.00 98.00 112 PHE A N 1
ATOM 846 C CA . PHE A 1 112 ? -1.015 -2.540 3.762 1.00 98.00 112 PHE A CA 1
ATOM 847 C C . PHE A 1 112 ? -1.819 -3.369 4.761 1.00 98.00 112 PHE A C 1
ATOM 849 O O . PHE A 1 112 ? -3.019 -3.595 4.578 1.00 98.00 112 PHE A O 1
ATOM 856 N N . LYS A 1 113 ? -1.165 -3.835 5.826 1.00 97.25 113 LYS A N 1
ATOM 857 C CA . LYS A 1 113 ? -1.803 -4.566 6.929 1.00 97.25 113 LYS A CA 1
ATOM 858 C C . LYS A 1 113 ? -1.866 -3.671 8.154 1.00 97.25 113 LYS A C 1
ATOM 860 O O . LYS A 1 113 ? -0.829 -3.335 8.721 1.00 97.25 113 LYS A O 1
ATOM 865 N N . VAL A 1 114 ? -3.079 -3.312 8.558 1.00 95.25 114 VAL A N 1
ATOM 866 C CA . VAL A 1 114 ? -3.327 -2.439 9.710 1.00 95.25 114 VAL A CA 1
ATOM 867 C C . VAL A 1 114 ? -3.525 -3.304 10.957 1.00 95.25 114 VAL A C 1
ATOM 869 O O . VAL A 1 114 ? -4.327 -4.239 10.948 1.00 95.25 114 VAL A O 1
ATOM 872 N N . ALA A 1 115 ? -2.802 -3.017 12.042 1.00 91.88 115 ALA A N 1
ATOM 873 C CA . ALA A 1 115 ? -2.851 -3.832 13.261 1.00 91.88 115 ALA A CA 1
ATOM 874 C C . ALA A 1 115 ? -4.230 -3.825 13.944 1.00 91.88 115 ALA A C 1
ATOM 876 O O . ALA A 1 115 ? -4.627 -4.830 14.528 1.00 91.88 115 ALA A O 1
ATOM 877 N N . GLY A 1 116 ? -4.987 -2.728 13.821 1.00 86.00 116 GLY A N 1
ATOM 878 C CA . GLY A 1 116 ? -6.381 -2.625 14.276 1.00 86.00 116 GLY A CA 1
ATOM 879 C C . GLY A 1 116 ? -7.390 -3.432 13.444 1.00 86.00 116 GLY A C 1
ATOM 880 O O . GLY A 1 116 ? -8.593 -3.323 13.672 1.00 86.00 116 GLY A O 1
ATOM 881 N N . GLY A 1 117 ? -6.912 -4.230 12.486 1.00 88.06 117 GLY A N 1
ATOM 882 C CA . GLY A 1 117 ? -7.715 -4.864 11.451 1.00 88.06 117 GLY A CA 1
ATOM 883 C C . GLY A 1 117 ? -7.740 -4.009 10.190 1.00 88.06 117 GLY A C 1
ATOM 884 O O . GLY A 1 117 ? -7.597 -2.792 10.244 1.00 88.06 117 GLY A O 1
ATOM 885 N N . GLY A 1 118 ? -7.922 -4.659 9.045 1.00 91.81 118 GLY A N 1
ATOM 886 C CA . GLY A 1 118 ? -7.924 -4.003 7.743 1.00 91.81 118 GLY A CA 1
ATOM 887 C C . GLY A 1 118 ? -6.771 -4.443 6.856 1.00 91.81 118 GLY A C 1
ATOM 888 O O . GLY A 1 118 ? -5.654 -4.714 7.305 1.00 91.81 118 GLY A O 1
ATOM 889 N N . TYR A 1 119 ? -7.085 -4.535 5.574 1.00 95.88 119 TYR A N 1
ATOM 890 C CA . TYR A 1 119 ? -6.172 -4.957 4.535 1.00 95.88 119 TYR A CA 1
ATOM 891 C C . TYR A 1 119 ? -6.485 -4.172 3.269 1.00 95.88 119 TYR A C 1
ATOM 893 O O . TYR A 1 119 ? -7.585 -4.275 2.721 1.00 95.88 119 TYR A O 1
ATOM 901 N N . VAL A 1 120 ? -5.508 -3.386 2.830 1.00 97.06 120 VAL A N 1
ATOM 902 C CA . VAL A 1 120 ? -5.567 -2.599 1.599 1.00 97.06 120 VAL A CA 1
ATOM 903 C C . VAL A 1 120 ? -4.472 -3.100 0.672 1.00 97.06 120 VAL A C 1
ATOM 905 O O . VAL A 1 120 ? -3.385 -3.442 1.130 1.00 97.06 120 VAL A O 1
ATOM 908 N N . TYR A 1 121 ? -4.750 -3.188 -0.619 1.00 97.88 121 TYR A N 1
ATOM 909 C CA . TYR A 1 121 ? -3.806 -3.694 -1.604 1.00 97.88 121 TYR A CA 1
ATOM 910 C C . TYR A 1 121 ? -4.000 -3.034 -2.966 1.00 97.88 121 TYR A C 1
ATOM 912 O O . TYR A 1 121 ? -5.084 -2.550 -3.284 1.00 97.88 121 TYR A O 1
ATOM 920 N N . GLY A 1 122 ? -2.955 -3.047 -3.781 1.00 98.00 122 GLY A N 1
ATOM 921 C CA . GLY A 1 122 ? -2.979 -2.574 -5.159 1.00 98.00 122 GLY A CA 1
ATOM 922 C C . GLY A 1 122 ? -1.825 -3.151 -5.966 1.00 98.00 122 GLY A C 1
ATOM 923 O O . GLY A 1 122 ? -1.022 -3.936 -5.458 1.00 98.00 122 GLY A O 1
ATOM 924 N N . GLU A 1 123 ? -1.758 -2.758 -7.231 1.00 97.94 123 GLU A N 1
ATOM 925 C CA . GLU A 1 123 ? -0.688 -3.154 -8.146 1.00 97.94 123 GLU A CA 1
ATOM 926 C C . GLU A 1 123 ? 0.299 -1.998 -8.303 1.00 97.94 123 GLU A C 1
ATOM 928 O O . GLU A 1 123 ? -0.055 -0.918 -8.774 1.00 97.94 123 GLU A O 1
ATOM 933 N N . LEU A 1 124 ? 1.540 -2.231 -7.887 1.00 96.81 124 LEU A N 1
ATOM 934 C CA . LEU A 1 124 ? 2.673 -1.357 -8.142 1.00 96.81 124 LEU A CA 1
ATOM 935 C C . LEU A 1 124 ? 3.293 -1.772 -9.479 1.00 96.81 124 LEU A C 1
ATOM 937 O O . LEU A 1 124 ? 3.882 -2.847 -9.583 1.00 96.81 124 LEU A O 1
ATOM 941 N N . VAL A 1 125 ? 3.143 -0.929 -10.496 1.00 95.62 125 VAL A N 1
ATOM 942 C CA . VAL A 1 125 ? 3.702 -1.163 -11.833 1.00 95.62 125 VAL A CA 1
ATOM 943 C C . VAL A 1 125 ? 4.978 -0.342 -11.981 1.00 95.62 125 VAL A C 1
ATOM 945 O O . VAL A 1 125 ? 4.934 0.881 -11.878 1.00 95.62 125 VAL A O 1
ATOM 948 N N . ILE A 1 126 ? 6.101 -1.020 -12.205 1.00 93.62 126 ILE A N 1
ATOM 949 C CA . ILE A 1 126 ? 7.400 -0.405 -12.498 1.00 93.62 126 ILE A CA 1
ATOM 950 C C . ILE A 1 126 ? 7.693 -0.633 -13.983 1.00 93.62 126 ILE A C 1
ATOM 952 O O . ILE A 1 126 ? 7.684 -1.781 -14.436 1.00 93.62 126 ILE A O 1
ATOM 956 N N . GLU A 1 127 ? 7.915 0.457 -14.722 1.00 86.94 127 GLU A N 1
ATOM 957 C CA . GLU A 1 127 ? 8.193 0.466 -16.171 1.00 86.94 127 GLU A CA 1
ATOM 958 C C . GLU A 1 127 ? 9.692 0.425 -16.498 1.00 86.94 127 GLU A C 1
ATOM 960 O O . GLU A 1 127 ? 10.491 1.028 -15.745 1.00 86.94 127 GLU A O 1
#

Radius of gyration: 19.83 Å; Cα contacts (8 Å, |Δi|>4): 232; chains: 1; bounding box: 68×45×47 Å

Foldseek 3Di:
DDDDDDDDDDDDDDDPDPPPPPPPPVPVQDWAWWDKDKADDDPDPDPDGDDQKTWTQRPVQQKIKMFGQAQQAWKFKDKQNHTQDIDGRGGGRDMDMDHPPPPDFDWIKIWIAGPNGMIMITIDGDD

Mean predicted aligned error: 11.94 Å

Nearest PDB structures (foldseek):
  5zl9-assembly1_A  TM=5.507E-01  e=1.542E-02  Serratia marcescens
  1ehn-assembly1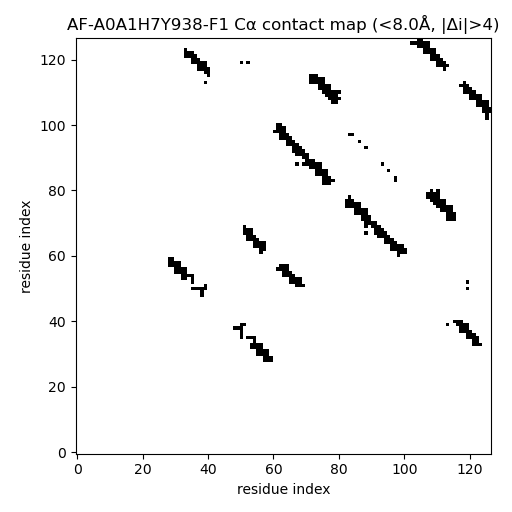_A  TM=4.904E-01  e=1.461E-02  Serratia marcescens
  1k9t-assembly1_A  TM=4.907E-01  e=1.542E-02  Serratia marcescens
  1eib-assembly1_A  TM=4.912E-01  e=2.021E-02  Serratia marcescens
  8hrf-assembly1_A  TM=4.666E-01  e=2.701E-01  Vibrio parahaemolyticus